Protein AF-F2NJN6-F1 (afdb_monomer_lite)

Radius of gyration: 18.57 Å; chains: 1; bounding box: 31×66×40 Å

Organism: Desulfobacca acetoxidans (strain ATCC 700848 / DSM 11109 / ASRB2) (NCBI:txid880072)

Secondary 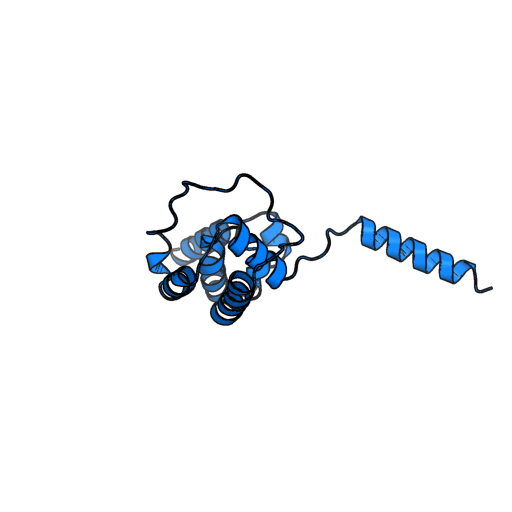structure (DSSP, 8-state):
--HHHHHHHHHHHHHHHHHSPPPPPHHHHHHHHHHHTT--THHHHHHT-GGGTTTS--STT---SPPPSS----HHHHHHHHHHHHHH--GGGGG--SHHHHHHHHHHHHH-S---TTHHHHS-HHHHHHHHHHTT--

Sequence (138 aa):
MTVGLLESIKSVRMQQKARSPLPRSVFAQVAAIVQQYDLDRDFIQQLKKPESLDVGLQPNATPSGRLSLFPLLTWKKYQLTQEIITHSGNPYLMYVRSPREIGLSRILYHLDASISAETFDRQTVTELVVARLSARKE

Foldseek 3Di:
DCPVVVVVVVVVVVVVVVPDDDQQDLLLLLLLQCVQVVDAPVLVVCLVPLVCLPPPPDVVCPPPDDRDSGRDDDPRSSVVSVSLCVSQPAPCSSLADHSNLSSLVSVLCVLPVPDDPVVSVPDHSVRSSVVSVVVVVD

pLDDT: mean 79.96, std 16.01, range [38.19, 95.69]

Structure (mmCIF, N/CA/C/O backbone):
data_AF-F2NJN6-F1
#
_entry.id   AF-F2NJN6-F1
#
loop_
_atom_site.group_PDB
_atom_site.id
_atom_site.type_symbol
_atom_site.label_atom_id
_atom_site.label_alt_id
_atom_site.label_comp_id
_atom_site.label_asym_id
_atom_site.label_entity_id
_atom_site.label_seq_id
_atom_site.pdbx_PDB_ins_code
_atom_site.Cartn_x
_atom_site.Cartn_y
_atom_site.Cartn_z
_atom_site.occupancy
_atom_site.B_iso_or_equiv
_atom_site.auth_seq_id
_atom_site.auth_comp_id
_atom_site.auth_asym_id
_atom_site.auth_atom_id
_atom_site.pdbx_PDB_model_num
ATOM 1 N N . MET A 1 1 ? 6.787 50.293 1.060 1.00 49.12 1 MET A N 1
ATOM 2 C CA . MET A 1 1 ? 6.746 49.425 -0.142 1.00 49.12 1 MET A CA 1
ATOM 3 C C . MET A 1 1 ? 6.605 47.934 0.226 1.00 49.12 1 MET A C 1
ATOM 5 O O . MET A 1 1 ? 7.301 47.098 -0.325 1.00 49.12 1 MET A O 1
ATOM 9 N N . THR A 1 2 ? 5.716 47.564 1.156 1.00 55.28 2 THR A N 1
ATOM 10 C CA . THR A 1 2 ? 5.623 46.186 1.706 1.00 55.28 2 THR A CA 1
ATOM 11 C C . THR A 1 2 ? 4.285 45.496 1.422 1.00 55.28 2 THR A C 1
ATOM 13 O O . THR A 1 2 ? 4.200 44.272 1.453 1.00 55.28 2 THR A O 1
ATOM 16 N N . VAL A 1 3 ? 3.249 46.268 1.081 1.00 57.59 3 VAL A N 1
ATOM 17 C CA . VAL A 1 3 ? 1.890 45.765 0.817 1.00 57.59 3 VAL A CA 1
ATOM 18 C C . VAL A 1 3 ? 1.828 44.961 -0.492 1.00 57.59 3 VAL A C 1
ATOM 20 O O . VAL A 1 3 ? 1.213 43.900 -0.531 1.00 57.59 3 VAL A O 1
ATOM 23 N N . GLY A 1 4 ? 2.554 45.393 -1.532 1.00 69.44 4 GLY A N 1
ATOM 24 C CA . GLY A 1 4 ? 2.575 44.714 -2.837 1.00 69.44 4 GLY A CA 1
ATOM 25 C C . GLY A 1 4 ? 3.271 43.347 -2.838 1.00 69.44 4 GLY A C 1
ATOM 26 O O . GLY A 1 4 ? 2.901 42.473 -3.616 1.00 69.44 4 GLY A O 1
ATOM 27 N N . LEU A 1 5 ? 4.235 43.127 -1.937 1.00 72.19 5 LEU A N 1
ATOM 28 C CA . LEU A 1 5 ? 4.933 41.842 -1.806 1.00 72.19 5 LEU A CA 1
ATOM 29 C C . LEU A 1 5 ? 4.065 40.792 -1.092 1.00 72.19 5 LEU A C 1
ATOM 31 O O . LEU A 1 5 ? 4.095 39.612 -1.423 1.00 72.19 5 LEU A O 1
ATOM 35 N N . LEU A 1 6 ? 3.256 41.215 -0.120 1.00 75.19 6 LEU A N 1
ATOM 36 C CA . LEU A 1 6 ? 2.328 40.321 0.578 1.00 75.19 6 LEU A CA 1
ATOM 37 C C . LEU A 1 6 ? 1.171 39.876 -0.328 1.00 75.19 6 LEU A C 1
ATOM 39 O O . LEU A 1 6 ? 0.781 38.708 -0.293 1.00 75.19 6 LEU A O 1
ATOM 43 N N . GLU A 1 7 ? 0.653 40.782 -1.156 1.00 78.19 7 GLU A N 1
ATOM 44 C CA . GLU A 1 7 ? -0.366 40.500 -2.178 1.00 78.19 7 GLU A CA 1
ATOM 45 C C . GLU A 1 7 ? 0.140 39.509 -3.243 1.00 78.19 7 GLU A C 1
ATOM 47 O O . GLU A 1 7 ? -0.547 38.539 -3.586 1.00 78.19 7 GLU A O 1
ATOM 52 N N . SER A 1 8 ? 1.380 39.678 -3.716 1.00 72.50 8 SER A N 1
ATOM 53 C CA . SER A 1 8 ? 1.973 38.769 -4.705 1.00 72.50 8 SER A CA 1
ATOM 54 C C . SER A 1 8 ? 2.239 37.372 -4.132 1.00 72.50 8 SER A C 1
ATOM 56 O O . SER A 1 8 ? 1.938 36.368 -4.774 1.00 72.50 8 SER A O 1
ATOM 58 N N . ILE A 1 9 ? 2.691 37.266 -2.877 1.00 74.19 9 ILE A N 1
ATOM 59 C CA . ILE A 1 9 ? 2.870 35.966 -2.208 1.00 74.19 9 ILE A CA 1
ATOM 60 C C . ILE A 1 9 ? 1.523 35.248 -2.011 1.00 74.19 9 ILE A C 1
ATOM 62 O O . ILE A 1 9 ? 1.434 34.031 -2.199 1.00 74.19 9 ILE A O 1
ATOM 66 N N . LYS A 1 10 ? 0.459 35.972 -1.639 1.00 75.31 10 LYS A N 1
ATOM 67 C CA . LYS A 1 10 ? -0.882 35.389 -1.453 1.00 75.31 10 LYS A CA 1
ATOM 68 C C . LYS A 1 10 ? -1.476 34.874 -2.764 1.00 75.31 10 LYS A C 1
ATOM 70 O O . LYS A 1 10 ? -2.003 33.762 -2.785 1.00 75.31 10 LYS A O 1
ATOM 75 N N . SER A 1 11 ? -1.359 35.643 -3.844 1.00 74.81 11 SER A N 1
ATOM 76 C CA . SER A 1 11 ? -1.881 35.262 -5.162 1.00 74.81 11 SER A CA 1
ATOM 77 C C . SER A 1 11 ? -1.144 34.055 -5.752 1.00 74.81 11 SER A C 1
ATOM 79 O O . SER A 1 11 ? -1.797 33.129 -6.233 1.00 74.81 11 SER A O 1
ATOM 81 N N . VAL A 1 12 ? 0.184 33.978 -5.602 1.00 72.88 12 VAL A N 1
ATOM 82 C CA . VAL A 1 12 ? 0.976 32.793 -5.988 1.00 72.88 12 VAL A CA 1
ATOM 83 C C . VAL A 1 12 ? 0.542 31.550 -5.204 1.00 72.88 12 VAL A C 1
ATOM 85 O O . VAL A 1 12 ? 0.318 30.493 -5.793 1.00 72.88 12 VAL A O 1
ATOM 88 N N . ARG A 1 13 ? 0.343 31.667 -3.883 1.00 65.19 13 ARG A N 1
ATOM 89 C CA . ARG A 1 13 ? -0.133 30.549 -3.046 1.00 65.19 13 ARG A CA 1
ATOM 90 C C . ARG A 1 13 ? -1.546 30.099 -3.416 1.00 65.19 13 ARG A C 1
ATOM 92 O O . ARG A 1 13 ? -1.810 28.900 -3.435 1.00 65.19 13 ARG A O 1
ATOM 99 N N . MET A 1 14 ? -2.448 31.031 -3.728 1.00 67.31 14 MET A N 1
ATOM 100 C CA . MET A 1 14 ? -3.795 30.708 -4.212 1.00 67.31 14 MET A CA 1
ATOM 101 C C . MET A 1 14 ? -3.760 29.988 -5.564 1.00 67.31 14 MET A C 1
ATOM 103 O O . MET A 1 14 ? -4.442 28.979 -5.723 1.00 67.31 14 MET A O 1
ATOM 107 N N . GLN A 1 15 ? -2.933 30.446 -6.508 1.00 61.06 15 GLN A N 1
ATOM 108 C CA . GLN A 1 15 ? -2.789 29.806 -7.819 1.00 61.06 15 GLN A CA 1
ATOM 109 C C . GLN A 1 15 ? -2.167 28.407 -7.733 1.00 61.06 15 GLN A C 1
ATOM 111 O O . GLN A 1 15 ? -2.603 27.505 -8.444 1.00 61.06 15 GLN A O 1
ATOM 116 N N . GLN A 1 16 ? -1.195 28.195 -6.842 1.00 56.66 16 GLN A N 1
ATOM 117 C CA . GLN A 1 16 ? -0.615 26.870 -6.594 1.00 56.66 16 GLN A CA 1
ATOM 118 C C . GLN A 1 16 ? -1.622 25.921 -5.930 1.00 56.66 16 GLN A C 1
ATOM 120 O O . GLN A 1 16 ? -1.750 24.769 -6.337 1.00 56.66 16 GLN A O 1
ATOM 125 N N . LYS A 1 17 ? -2.403 26.412 -4.958 1.00 54.78 17 LYS A N 1
ATOM 126 C CA . LYS A 1 17 ? -3.441 25.627 -4.270 1.00 54.78 17 LYS A CA 1
ATOM 127 C C . LYS A 1 17 ? -4.626 25.275 -5.180 1.00 54.78 17 LYS A C 1
ATOM 129 O O . LYS A 1 17 ? -5.275 24.260 -4.959 1.00 54.78 17 LYS A O 1
ATOM 134 N N . ALA A 1 18 ? -4.897 26.091 -6.199 1.00 57.56 18 ALA A N 1
ATOM 135 C CA . ALA A 1 18 ? -5.954 25.851 -7.179 1.00 57.56 18 ALA A CA 1
ATOM 136 C C . ALA A 1 18 ? -5.586 24.802 -8.248 1.00 57.56 18 ALA A C 1
ATOM 138 O O . ALA A 1 18 ? -6.478 24.312 -8.935 1.00 57.56 18 ALA A O 1
ATOM 139 N N . ARG A 1 19 ? -4.296 24.469 -8.418 1.00 53.06 19 ARG A N 1
ATOM 140 C CA . ARG A 1 19 ? -3.810 23.660 -9.553 1.00 53.06 19 ARG A CA 1
ATOM 141 C C . ARG A 1 19 ? -3.428 22.223 -9.220 1.00 53.06 19 ARG A C 1
ATOM 143 O O . ARG A 1 19 ? -3.337 21.422 -10.143 1.00 53.06 19 ARG A O 1
ATOM 150 N N . SER A 1 20 ? -3.264 21.877 -7.948 1.00 45.41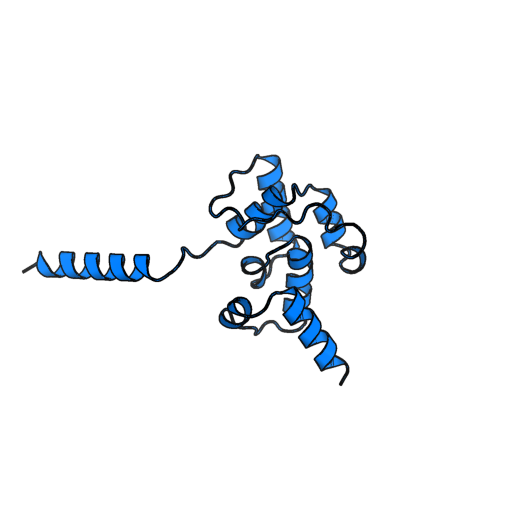 20 SER A N 1
ATOM 151 C CA . SER A 1 20 ? -2.898 20.516 -7.556 1.00 45.41 20 SER A CA 1
ATOM 152 C C . SER A 1 20 ? -3.938 19.951 -6.593 1.00 45.41 20 SER A C 1
ATOM 154 O O . SER A 1 20 ? -4.171 20.565 -5.546 1.00 45.41 20 SER A O 1
ATOM 156 N N . PRO A 1 21 ? -4.566 18.794 -6.889 1.00 57.50 21 PRO A N 1
ATOM 157 C CA . PRO A 1 21 ? -5.288 18.070 -5.854 1.00 57.50 21 PRO A CA 1
ATOM 158 C C . PRO A 1 21 ? -4.331 17.844 -4.680 1.00 57.50 21 PRO A C 1
ATOM 160 O O . PRO A 1 21 ? -3.149 17.561 -4.882 1.00 57.50 21 PRO A O 1
ATOM 163 N N . LEU A 1 22 ? -4.827 18.042 -3.457 1.00 57.00 22 LEU A N 1
ATOM 164 C CA . LEU A 1 22 ? -4.038 17.845 -2.243 1.00 57.00 22 LEU A CA 1
ATOM 165 C C . LEU A 1 22 ? -3.331 16.483 -2.328 1.00 57.00 22 LEU A C 1
ATOM 167 O O . LEU A 1 22 ? -4.022 15.476 -2.521 1.00 57.00 22 LEU A O 1
ATOM 171 N N . PRO A 1 23 ? -1.990 16.434 -2.219 1.00 61.16 23 PRO A N 1
ATOM 172 C CA . PRO A 1 23 ? -1.264 15.182 -2.323 1.00 61.16 23 PRO A CA 1
ATOM 173 C C . PRO A 1 23 ? -1.745 14.262 -1.209 1.00 61.16 23 PRO A C 1
ATOM 175 O O . PRO A 1 23 ? -1.692 14.596 -0.022 1.00 61.16 23 PRO A O 1
ATOM 178 N N . ARG A 1 24 ? -2.282 13.114 -1.604 1.00 73.88 24 ARG A N 1
ATOM 179 C CA . ARG A 1 24 ? -2.836 12.149 -0.668 1.00 73.88 24 ARG A CA 1
ATOM 180 C C . ARG A 1 24 ? -1.690 11.375 -0.040 1.00 73.88 24 ARG A C 1
ATOM 182 O O . ARG A 1 24 ? -0.859 10.808 -0.743 1.00 73.88 24 ARG A O 1
ATOM 189 N N . SER A 1 25 ? -1.621 11.371 1.286 1.00 88.81 25 SER A N 1
ATOM 190 C CA . SER A 1 25 ? -0.601 10.589 1.980 1.00 88.81 25 SER A CA 1
ATOM 191 C C . SER A 1 25 ? -0.852 9.093 1.781 1.00 88.81 25 SER A C 1
ATOM 193 O O . SER A 1 25 ? -1.999 8.665 1.629 1.00 88.81 25 SER A O 1
ATOM 195 N N . VAL A 1 26 ? 0.210 8.282 1.859 1.00 91.94 26 VAL A N 1
ATOM 196 C CA . VAL A 1 26 ? 0.100 6.810 1.885 1.00 91.94 26 VAL A CA 1
ATOM 197 C C . VAL A 1 26 ? -0.914 6.371 2.943 1.00 91.94 26 VAL A C 1
ATOM 199 O O . VAL A 1 26 ? -1.758 5.520 2.677 1.00 91.94 26 VAL A O 1
ATOM 202 N N . PHE A 1 27 ? -0.892 7.017 4.115 1.00 93.25 27 PHE A N 1
ATOM 203 C CA . PHE A 1 27 ? -1.866 6.762 5.168 1.00 93.25 27 PHE A CA 1
ATOM 204 C C . PHE A 1 27 ? -3.301 7.004 4.699 1.00 93.25 27 PHE A C 1
ATOM 206 O O . PHE A 1 27 ? -4.121 6.101 4.799 1.00 93.25 27 PHE A O 1
ATOM 213 N N . ALA A 1 28 ? -3.611 8.183 4.155 1.00 92.69 28 ALA A N 1
ATOM 214 C CA . ALA A 1 28 ? -4.962 8.516 3.705 1.00 92.69 28 ALA A CA 1
ATOM 215 C C . ALA A 1 28 ? -5.435 7.633 2.537 1.00 92.69 28 ALA A C 1
ATOM 217 O O . ALA A 1 28 ? -6.634 7.385 2.400 1.00 92.69 28 ALA A O 1
ATOM 218 N N . GLN A 1 29 ? -4.513 7.165 1.693 1.00 92.75 29 GLN A N 1
ATOM 219 C CA . GLN A 1 29 ? -4.822 6.241 0.607 1.00 92.75 29 GLN A CA 1
ATOM 220 C C . GLN A 1 29 ? -5.199 4.857 1.148 1.00 92.75 29 GLN A C 1
ATOM 222 O O . GLN A 1 29 ? -6.295 4.365 0.879 1.00 92.75 29 GLN A O 1
ATOM 227 N N . VAL A 1 30 ? -4.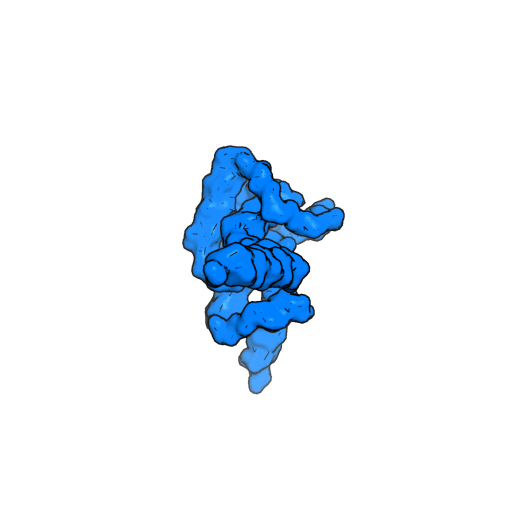330 4.259 1.967 1.00 93.81 30 VAL A N 1
ATOM 228 C CA . VAL A 1 30 ? -4.555 2.926 2.546 1.00 93.81 30 VAL A CA 1
ATOM 229 C C . VAL A 1 30 ? -5.754 2.937 3.494 1.00 93.81 30 VAL A C 1
ATOM 231 O O . VAL A 1 30 ? -6.596 2.050 3.413 1.00 93.81 30 VAL A O 1
ATOM 234 N N . ALA A 1 31 ? -5.891 3.971 4.327 1.00 94.62 31 ALA A N 1
ATOM 235 C CA . ALA A 1 31 ? -7.032 4.164 5.219 1.00 94.62 31 ALA A CA 1
ATOM 236 C C . ALA A 1 31 ? -8.364 4.152 4.463 1.00 94.62 31 ALA A C 1
ATOM 238 O O . ALA A 1 31 ? -9.323 3.513 4.893 1.00 94.62 31 ALA A O 1
ATOM 239 N N . ALA A 1 32 ? -8.425 4.833 3.317 1.00 92.94 32 ALA A N 1
ATOM 240 C CA . ALA A 1 32 ? -9.636 4.856 2.515 1.00 92.94 32 ALA A CA 1
ATOM 241 C C . ALA A 1 32 ? -9.958 3.486 1.921 1.00 92.94 32 ALA A C 1
ATOM 243 O O . ALA A 1 32 ? -11.126 3.124 1.887 1.00 92.94 32 ALA A O 1
ATOM 244 N N . ILE A 1 33 ? -8.956 2.699 1.520 1.00 92.88 33 ILE A N 1
ATOM 245 C CA . ILE A 1 33 ? -9.176 1.327 1.039 1.00 92.88 33 ILE A CA 1
ATOM 246 C C . ILE A 1 33 ? -9.657 0.434 2.186 1.00 92.88 33 IL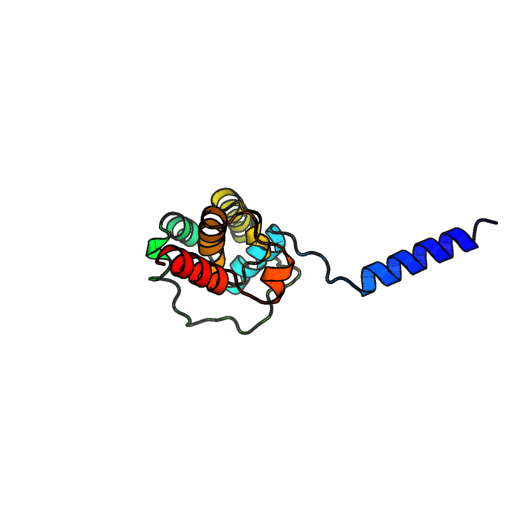E A C 1
ATOM 248 O O . ILE A 1 33 ? -10.654 -0.266 2.043 1.00 92.88 33 ILE A O 1
ATOM 252 N N . VAL A 1 34 ? -9.003 0.504 3.347 1.00 93.25 34 VAL A N 1
ATOM 253 C CA . VAL A 1 34 ? -9.385 -0.241 4.557 1.00 93.25 34 VAL A CA 1
ATOM 254 C C . VAL A 1 34 ? -10.830 0.044 4.964 1.00 93.25 34 VAL A C 1
ATOM 256 O O . VAL A 1 34 ? -11.558 -0.871 5.344 1.00 93.25 34 VAL A O 1
ATOM 259 N N . GLN A 1 35 ? -11.252 1.305 4.878 1.00 92.19 35 GLN A N 1
ATOM 260 C CA . GLN A 1 35 ? -12.621 1.704 5.178 1.00 92.19 35 GLN A CA 1
ATOM 261 C C . GLN A 1 35 ? -13.600 1.266 4.082 1.00 92.19 35 GLN A C 1
ATOM 263 O O . GLN A 1 35 ? -14.645 0.708 4.393 1.00 92.19 35 GLN A O 1
ATOM 268 N N . GLN A 1 36 ? -13.273 1.514 2.812 1.00 90.25 36 GLN A N 1
ATOM 269 C CA . GLN A 1 36 ? -14.184 1.300 1.686 1.00 90.25 36 GLN A CA 1
ATOM 270 C C . GLN A 1 36 ? -14.459 -0.188 1.424 1.00 90.25 36 GLN A C 1
ATOM 272 O O . GLN A 1 36 ? -15.568 -0.540 1.037 1.00 90.25 36 GLN A O 1
ATOM 277 N N . TYR A 1 37 ? -13.464 -1.046 1.646 1.00 89.19 37 TYR A N 1
ATOM 278 C CA . TYR A 1 37 ? -13.567 -2.498 1.466 1.00 89.19 37 TYR A CA 1
ATOM 279 C C . TYR A 1 37 ? -13.785 -3.244 2.788 1.00 89.19 37 TYR A C 1
ATOM 281 O O . TYR A 1 37 ? -13.657 -4.462 2.828 1.00 89.19 37 TYR A O 1
ATOM 289 N N . ASP A 1 38 ? -14.053 -2.510 3.871 1.00 89.75 38 ASP A N 1
ATOM 290 C CA . ASP A 1 38 ? -14.238 -3.041 5.221 1.00 89.75 3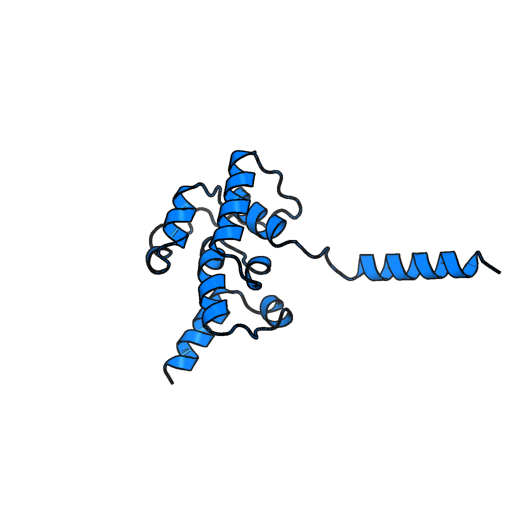8 ASP A CA 1
ATOM 291 C C . ASP A 1 38 ? -13.162 -4.059 5.660 1.00 89.75 38 ASP A C 1
ATOM 293 O O . ASP A 1 38 ? -13.431 -4.996 6.402 1.00 89.75 38 ASP A O 1
ATOM 297 N N . LEU A 1 39 ? -11.898 -3.827 5.289 1.00 91.69 39 LEU A N 1
ATOM 298 C CA . LEU A 1 39 ? -10.802 -4.762 5.568 1.00 91.69 39 LEU A CA 1
ATOM 299 C C . LEU A 1 39 ? -10.572 -4.969 7.068 1.00 91.69 39 LEU A C 1
ATOM 301 O O . LEU A 1 39 ? -10.606 -4.016 7.854 1.00 91.69 39 LEU A O 1
ATOM 305 N N . ASP A 1 40 ? -10.267 -6.194 7.465 1.00 91.62 40 ASP A N 1
ATOM 306 C CA . ASP A 1 40 ? -9.941 -6.568 8.838 1.00 91.62 40 ASP A CA 1
ATOM 307 C C . ASP A 1 40 ? -8.494 -7.081 8.960 1.00 91.62 40 ASP A C 1
ATOM 309 O O . ASP A 1 40 ? -7.673 -6.944 8.049 1.00 91.62 40 ASP A O 1
ATOM 313 N N . ARG A 1 41 ? -8.144 -7.625 10.131 1.00 89.94 41 ARG A N 1
ATOM 314 C CA . ARG A 1 41 ? -6.791 -8.134 10.391 1.00 89.94 41 ARG A CA 1
ATOM 315 C C . ARG A 1 41 ? -6.453 -9.392 9.590 1.00 89.94 41 ARG A C 1
ATOM 317 O O . ARG A 1 41 ? -5.263 -9.647 9.405 1.00 89.94 41 ARG A O 1
ATOM 324 N N . ASP A 1 42 ? -7.427 -10.135 9.070 1.00 89.19 42 ASP A N 1
ATOM 325 C CA . ASP A 1 42 ? -7.150 -11.339 8.279 1.00 89.19 42 ASP A CA 1
ATOM 326 C C . ASP A 1 42 ? -6.506 -10.974 6.940 1.00 89.19 42 ASP A C 1
ATOM 328 O O . ASP A 1 42 ? -5.664 -11.713 6.418 1.00 89.19 42 ASP A O 1
ATOM 332 N N . PHE A 1 43 ? -6.781 -9.764 6.444 1.00 89.56 43 PHE A N 1
ATOM 333 C CA . PHE A 1 43 ? -6.105 -9.202 5.280 1.00 89.56 43 PHE A CA 1
ATOM 334 C C . PHE A 1 43 ? -4.573 -9.151 5.436 1.00 89.56 43 PHE A C 1
ATOM 336 O O . PHE A 1 43 ? -3.847 -9.383 4.471 1.00 89.56 43 PHE A O 1
ATOM 343 N N . ILE A 1 44 ? -4.045 -8.937 6.649 1.00 88.94 44 ILE A N 1
ATOM 344 C CA . ILE A 1 44 ? -2.590 -8.971 6.891 1.00 88.94 44 ILE A CA 1
ATOM 345 C C . ILE A 1 44 ? -2.012 -10.357 6.591 1.00 88.94 44 ILE A C 1
ATOM 347 O O . ILE A 1 44 ? -0.906 -10.467 6.062 1.00 88.94 44 ILE A O 1
ATOM 351 N N . GLN A 1 45 ? -2.747 -11.428 6.900 1.00 87.12 45 GLN A N 1
ATOM 352 C CA . GLN A 1 45 ? -2.290 -12.786 6.603 1.00 87.12 45 GLN A CA 1
ATOM 353 C C . GLN A 1 45 ? -2.313 -13.066 5.098 1.00 87.12 45 GLN A C 1
ATOM 355 O O . GLN A 1 45 ? -1.412 -13.735 4.594 1.00 87.12 45 GLN A O 1
ATOM 360 N N . GLN A 1 46 ? -3.281 -12.500 4.373 1.00 85.44 46 GLN A N 1
ATOM 361 C CA . GLN A 1 46 ? -3.335 -12.577 2.909 1.00 85.44 46 GLN A CA 1
ATOM 362 C C . GLN A 1 46 ? -2.151 -11.838 2.267 1.00 85.44 46 GLN A C 1
ATOM 364 O O . GLN A 1 46 ? -1.518 -12.362 1.355 1.00 85.44 46 GLN A O 1
ATOM 369 N N . LEU A 1 47 ? -1.763 -10.671 2.797 1.00 85.12 47 LEU A N 1
ATOM 370 C CA . LEU A 1 47 ? -0.598 -9.920 2.308 1.00 85.12 47 LEU A CA 1
ATOM 371 C C . LEU A 1 47 ? 0.734 -10.674 2.454 1.00 85.12 47 LEU A C 1
ATOM 373 O O . LEU A 1 47 ? 1.672 -10.394 1.708 1.00 85.12 47 LEU A O 1
ATOM 377 N N . LYS A 1 48 ? 0.841 -11.621 3.393 1.00 80.94 48 LYS A N 1
ATOM 378 C CA . LYS A 1 48 ? 2.037 -12.470 3.552 1.00 80.94 48 LYS A CA 1
ATOM 379 C C . LYS A 1 48 ? 2.145 -13.560 2.487 1.00 80.94 48 LYS A C 1
ATOM 381 O O . LYS A 1 48 ? 3.232 -14.090 2.281 1.00 80.94 48 LYS A O 1
ATOM 386 N N . LYS A 1 49 ? 1.034 -13.906 1.836 1.00 77.44 49 LYS A N 1
ATOM 387 C CA . LYS A 1 49 ? 0.944 -14.962 0.825 1.00 77.44 49 LYS A CA 1
ATOM 388 C C . LYS A 1 49 ? 0.468 -14.342 -0.490 1.00 77.44 49 LYS A C 1
ATOM 390 O O . LYS A 1 49 ? -0.726 -14.396 -0.780 1.00 77.44 49 LYS A O 1
ATOM 395 N N . PRO A 1 50 ? 1.359 -13.735 -1.291 1.00 61.91 50 PRO A N 1
ATOM 396 C CA . PRO A 1 50 ? 0.960 -13.011 -2.498 1.00 61.91 50 PRO A CA 1
ATOM 397 C C . PRO A 1 50 ? 0.200 -13.890 -3.505 1.00 61.91 50 PRO A C 1
ATOM 399 O O . PRO A 1 50 ? -0.713 -13.404 -4.160 1.00 61.91 50 PRO A O 1
ATOM 402 N N . GLU A 1 51 ? 0.497 -15.191 -3.558 1.00 59.69 51 GLU A N 1
ATOM 403 C CA . GLU A 1 51 ? -0.237 -16.191 -4.353 1.00 59.69 51 GLU A CA 1
ATOM 404 C C . GLU A 1 51 ? -1.692 -16.424 -3.906 1.00 59.69 51 GLU A C 1
ATOM 406 O O . GLU A 1 51 ? -2.511 -16.908 -4.681 1.00 59.69 51 GLU A O 1
ATOM 411 N N . SER A 1 52 ? -2.043 -16.054 -2.671 1.00 56.19 52 SER A N 1
ATOM 412 C CA . SER A 1 52 ? -3.401 -16.190 -2.126 1.00 56.19 52 SER A CA 1
ATOM 413 C C . SER A 1 52 ? -4.298 -14.979 -2.395 1.00 56.19 52 SER A C 1
ATOM 415 O O . SER A 1 52 ? -5.511 -15.063 -2.193 1.00 56.19 52 SER A O 1
ATOM 417 N N . LEU A 1 53 ? -3.730 -13.867 -2.884 1.00 59.75 53 LEU A N 1
ATOM 418 C CA . LEU A 1 53 ? -4.476 -12.640 -3.190 1.00 59.75 53 LEU A CA 1
ATOM 419 C C . LEU A 1 53 ? -5.516 -12.835 -4.309 1.00 59.75 53 LEU A C 1
ATOM 421 O O . LEU A 1 53 ? -6.403 -11.995 -4.452 1.00 59.75 53 LEU A O 1
ATOM 425 N N . ASP A 1 54 ? -5.443 -13.943 -5.056 1.00 53.16 54 ASP A N 1
ATOM 426 C CA . ASP A 1 54 ? -6.410 -14.319 -6.095 1.00 53.16 54 ASP A CA 1
ATOM 427 C C . ASP A 1 54 ? -7.627 -15.120 -5.582 1.00 53.16 54 ASP A C 1
ATOM 429 O O . ASP A 1 54 ? -8.573 -15.310 -6.341 1.00 53.16 54 ASP A O 1
ATOM 433 N N . VAL A 1 55 ? -7.669 -15.573 -4.317 1.00 41.16 55 VAL A N 1
ATOM 434 C CA . VAL A 1 55 ? -8.665 -16.592 -3.894 1.00 41.16 55 VAL A CA 1
ATOM 435 C C . VAL A 1 55 ? -9.789 -16.054 -2.988 1.00 41.16 55 VAL A C 1
ATOM 437 O O . VAL A 1 55 ? -10.840 -16.680 -2.881 1.00 41.16 55 VAL A O 1
ATOM 440 N N . GLY A 1 56 ? -9.629 -14.887 -2.355 1.00 39.19 56 GLY A N 1
ATOM 441 C CA . GLY A 1 56 ? -10.587 -14.399 -1.341 1.00 39.19 56 GLY A CA 1
ATOM 442 C C . GLY A 1 56 ? -11.321 -13.095 -1.657 1.00 39.19 56 GLY A C 1
ATOM 443 O O . GLY A 1 56 ? -12.387 -12.841 -1.100 1.00 39.19 56 GLY A O 1
ATOM 444 N N . LEU A 1 57 ? -10.784 -12.258 -2.546 1.00 47.44 57 LEU A N 1
ATOM 445 C CA . LEU A 1 57 ? -11.370 -10.957 -2.875 1.00 47.44 57 LEU A CA 1
ATOM 446 C C . LEU A 1 57 ? -12.352 -11.122 -4.035 1.00 47.44 57 LEU A C 1
ATOM 448 O O . LEU A 1 57 ? -12.081 -10.707 -5.160 1.00 47.44 57 LEU A O 1
ATOM 452 N N . GLN A 1 58 ? -13.488 -11.773 -3.777 1.00 39.00 58 GLN A N 1
ATOM 453 C CA . GLN A 1 58 ? -14.570 -11.769 -4.755 1.00 39.00 58 GLN A CA 1
ATOM 454 C C . GLN A 1 58 ? -14.961 -10.315 -5.095 1.00 39.00 58 GLN A C 1
ATOM 456 O O . GLN A 1 58 ? -15.077 -9.487 -4.190 1.00 39.00 58 GLN A O 1
ATOM 461 N N . PRO A 1 59 ? -15.230 -9.995 -6.373 1.00 43.47 59 PRO A N 1
ATOM 462 C CA . PRO A 1 59 ? -15.599 -8.652 -6.842 1.00 43.47 59 PRO A CA 1
ATOM 463 C C . PRO A 1 59 ? -16.971 -8.151 -6.337 1.00 43.47 59 PRO A C 1
ATOM 465 O O . PRO A 1 59 ? -17.440 -7.095 -6.767 1.00 43.47 59 PRO A O 1
ATOM 468 N N . ASN A 1 60 ? -17.615 -8.870 -5.411 1.00 38.19 60 ASN A N 1
ATOM 469 C CA . ASN A 1 60 ? -19.025 -8.706 -5.036 1.00 38.19 60 ASN A CA 1
ATOM 470 C C . ASN A 1 60 ? -19.340 -7.465 -4.193 1.00 38.19 60 ASN A C 1
ATOM 472 O O . ASN A 1 60 ? -20.491 -7.232 -3.841 1.00 38.19 60 ASN A O 1
ATOM 476 N N . ALA A 1 61 ? -18.351 -6.627 -3.926 1.00 45.47 61 ALA A N 1
ATOM 477 C CA . ALA A 1 61 ? -18.581 -5.256 -3.515 1.00 45.47 61 ALA A CA 1
ATOM 478 C C . ALA A 1 61 ? -17.422 -4.424 -4.044 1.00 45.47 61 ALA A C 1
ATOM 480 O O . ALA A 1 61 ? -16.571 -3.992 -3.279 1.00 45.47 61 ALA A O 1
ATOM 481 N N . THR A 1 62 ? -17.342 -4.236 -5.364 1.00 49.38 62 THR A N 1
ATOM 482 C CA . THR A 1 62 ? -16.549 -3.120 -5.887 1.00 49.38 62 THR A CA 1
ATOM 483 C C . THR A 1 62 ? -17.300 -1.869 -5.445 1.00 49.38 62 THR A C 1
ATOM 485 O O . THR A 1 62 ? -18.378 -1.602 -5.981 1.00 49.38 62 THR A O 1
ATOM 488 N N . PRO A 1 63 ? -16.841 -1.135 -4.423 1.00 53.50 63 PRO A N 1
ATOM 489 C CA . PRO A 1 63 ? -17.609 -0.020 -3.913 1.00 53.50 63 PRO A CA 1
ATOM 490 C C . PRO A 1 63 ? -17.496 1.045 -5.001 1.00 53.50 63 PRO A C 1
ATOM 492 O O . PRO A 1 63 ? -16.407 1.552 -5.273 1.00 53.50 63 PRO A O 1
ATOM 495 N N . SER A 1 64 ? -18.599 1.278 -5.711 1.00 49.50 64 SER A N 1
ATOM 496 C CA . SER A 1 64 ? -18.647 2.163 -6.871 1.00 49.50 64 SER A CA 1
ATOM 497 C C . SER A 1 64 ? -18.550 3.601 -6.369 1.00 49.50 64 SER A C 1
ATOM 499 O O . SER A 1 64 ? -19.542 4.240 -6.030 1.00 49.50 64 SER A O 1
ATOM 501 N N . GLY A 1 65 ? -17.323 4.076 -6.182 1.00 61.53 65 GLY A N 1
ATOM 502 C CA . GLY A 1 65 ? -17.062 5.362 -5.557 1.00 61.53 65 GLY A CA 1
ATOM 503 C C . GLY A 1 65 ? -15.579 5.695 -5.531 1.00 61.53 65 GLY A C 1
ATOM 504 O O . GLY A 1 65 ? -14.717 4.825 -5.409 1.00 61.53 65 GLY A O 1
ATOM 505 N N . ARG A 1 66 ? -15.272 6.989 -5.656 1.00 71.38 66 ARG A N 1
ATOM 506 C CA . ARG A 1 66 ? -13.918 7.494 -5.418 1.00 71.38 66 ARG A CA 1
ATOM 507 C C . ARG A 1 66 ? -13.569 7.280 -3.943 1.00 71.38 66 ARG A C 1
ATOM 509 O O . ARG A 1 66 ? -14.359 7.639 -3.074 1.00 71.38 66 ARG A O 1
ATOM 516 N N . LEU A 1 67 ? -12.369 6.768 -3.672 1.00 80.56 67 LEU A N 1
ATOM 517 C CA . LEU A 1 67 ? -11.843 6.606 -2.314 1.00 80.56 67 LEU A CA 1
ATOM 518 C C . LEU A 1 67 ? -11.948 7.915 -1.521 1.00 80.56 67 LEU A C 1
ATOM 520 O O . LEU A 1 67 ? -11.411 8.934 -1.961 1.00 80.56 67 LEU A O 1
ATOM 524 N N . SER A 1 68 ? -12.540 7.865 -0.324 1.00 82.38 68 SER A N 1
ATOM 525 C CA . SER A 1 68 ? -12.779 9.039 0.535 1.00 82.38 68 SER A CA 1
ATOM 526 C C . SER A 1 68 ? -11.506 9.836 0.819 1.00 82.38 68 SER A C 1
ATOM 528 O O . SER A 1 68 ? -10.586 9.309 1.436 1.00 82.38 68 SER A O 1
ATOM 530 N N . LEU A 1 69 ? -11.455 11.110 0.415 1.00 79.25 69 LEU A N 1
ATOM 531 C CA . LEU A 1 69 ? -10.275 11.976 0.581 1.00 79.25 69 LEU A CA 1
ATOM 532 C C . LEU A 1 69 ? -9.821 12.112 2.044 1.00 79.25 69 LEU A C 1
ATOM 534 O O . LEU A 1 69 ? -8.628 12.258 2.300 1.00 79.25 69 LEU A O 1
ATOM 538 N N . PHE A 1 70 ? -10.765 12.028 2.982 1.00 83.88 70 PHE A N 1
ATOM 539 C CA . PHE A 1 70 ? -10.532 12.149 4.419 1.00 83.88 70 PHE A CA 1
ATOM 540 C C . PHE A 1 70 ? -11.209 10.975 5.142 1.00 83.88 70 PHE A C 1
ATOM 542 O O . PHE A 1 70 ? -12.336 11.113 5.622 1.00 83.88 70 PHE A O 1
ATOM 549 N N . PRO A 1 71 ? -10.573 9.791 5.171 1.00 85.94 71 PRO A N 1
ATOM 550 C CA . PRO A 1 71 ? -11.151 8.622 5.819 1.00 85.94 71 PRO A CA 1
ATOM 551 C C . PRO A 1 71 ? -11.207 8.828 7.337 1.00 85.94 71 PRO A C 1
ATOM 553 O O . PRO A 1 71 ? -10.200 9.136 7.976 1.00 85.94 71 PRO A O 1
ATOM 556 N N . LEU A 1 72 ? -12.396 8.649 7.912 1.00 91.75 72 LEU A N 1
ATOM 557 C CA . LEU A 1 72 ? -12.630 8.708 9.354 1.00 91.75 72 LEU A CA 1
ATOM 558 C C . LEU A 1 72 ? -12.623 7.282 9.898 1.00 91.75 72 LEU A C 1
ATOM 560 O O . LEU A 1 72 ? -13.581 6.531 9.720 1.00 91.75 72 LEU A O 1
ATOM 564 N N . LEU A 1 73 ? -11.512 6.901 10.525 1.00 90.25 73 LEU A N 1
ATOM 565 C CA . LEU A 1 73 ? -11.286 5.533 10.975 1.00 90.25 73 LEU A CA 1
ATOM 566 C C . LEU A 1 73 ? -11.672 5.336 12.441 1.00 90.25 73 LEU A C 1
ATOM 568 O O . LEU A 1 73 ? -11.390 6.171 13.298 1.00 90.25 73 LEU A O 1
ATOM 572 N N . THR A 1 74 ? -12.218 4.160 12.746 1.00 94.62 74 THR A N 1
ATOM 573 C CA . THR A 1 74 ? -12.226 3.647 14.121 1.00 94.62 74 THR A CA 1
ATOM 574 C C . THR A 1 74 ? -10.801 3.297 14.555 1.00 94.62 74 THR A C 1
ATOM 576 O O . THR A 1 74 ? -9.935 3.033 13.718 1.00 94.62 74 THR A O 1
ATOM 579 N N . TRP A 1 75 ? -10.557 3.202 15.866 1.00 94.75 75 TRP A N 1
ATOM 580 C CA . TRP A 1 75 ? -9.246 2.801 16.397 1.00 94.75 75 TRP A CA 1
ATOM 581 C C . TRP A 1 75 ? -8.739 1.474 15.804 1.00 94.75 75 TRP A C 1
ATOM 583 O O . TRP A 1 75 ? -7.577 1.366 15.420 1.00 94.75 75 TRP A O 1
ATOM 593 N N . LYS A 1 76 ? -9.628 0.484 15.636 1.00 94.38 76 LYS A N 1
ATOM 594 C CA . LYS A 1 76 ? -9.284 -0.811 15.023 1.00 94.38 76 LYS A CA 1
ATOM 595 C C . LYS A 1 76 ? -8.793 -0.653 13.577 1.00 94.38 76 LYS A C 1
ATOM 597 O O . LYS A 1 76 ? -7.776 -1.233 13.210 1.00 94.38 76 LYS A O 1
ATOM 602 N N . LYS A 1 77 ? -9.493 0.149 12.766 1.00 94.81 77 LYS A N 1
ATOM 603 C CA . LYS A 1 77 ? -9.139 0.393 11.355 1.00 94.81 77 LYS A CA 1
ATOM 604 C C . LYS A 1 77 ? -7.884 1.262 11.226 1.00 94.81 77 LYS A C 1
ATOM 606 O O . LYS A 1 77 ? -7.089 1.051 10.313 1.00 94.81 77 LYS A O 1
ATOM 611 N N . TYR A 1 78 ? -7.670 2.193 12.157 1.00 95.69 78 TYR A N 1
ATOM 612 C CA . TYR A 1 78 ? -6.434 2.971 12.265 1.00 95.69 78 TYR A CA 1
ATOM 613 C C . TYR A 1 78 ? -5.222 2.060 12.499 1.00 95.69 78 TYR A C 1
ATOM 615 O O . TYR A 1 78 ? -4.265 2.108 11.727 1.00 95.69 78 TYR A O 1
ATOM 623 N N . GLN A 1 79 ? -5.294 1.175 13.501 1.00 95.69 79 GLN A N 1
ATOM 624 C CA . GLN A 1 79 ? -4.226 0.213 13.791 1.00 95.69 79 GLN A CA 1
ATOM 625 C C . GLN A 1 79 ? -3.939 -0.695 12.591 1.00 95.69 79 GLN A C 1
ATOM 627 O O . GLN A 1 79 ? -2.783 -0.859 12.210 1.00 95.69 79 GLN A O 1
ATOM 632 N N . LEU A 1 80 ? -4.989 -1.223 11.954 1.00 94.94 80 LEU A N 1
ATOM 633 C CA . LEU A 1 80 ? -4.849 -2.040 10.751 1.00 94.94 80 LEU A CA 1
ATOM 634 C C . LEU A 1 80 ? -4.156 -1.278 9.614 1.00 94.94 80 LEU A C 1
ATOM 636 O O . LEU A 1 80 ? -3.273 -1.817 8.958 1.00 94.94 80 LEU A O 1
ATOM 640 N N . THR A 1 81 ? -4.519 -0.012 9.398 1.00 95.56 81 THR A N 1
ATOM 641 C CA . THR A 1 81 ? -3.890 0.837 8.374 1.00 95.56 81 THR A CA 1
ATOM 642 C C . THR A 1 81 ? -2.390 0.978 8.624 1.00 95.56 81 THR A C 1
ATOM 644 O O . THR A 1 81 ? -1.595 0.812 7.699 1.00 95.56 81 THR A O 1
ATOM 647 N N . GLN A 1 82 ? -1.983 1.243 9.869 1.00 94.88 82 GLN A N 1
ATOM 648 C CA . GLN A 1 82 ? -0.563 1.315 10.222 1.00 94.88 82 GLN A CA 1
ATOM 649 C C . GLN A 1 82 ? 0.152 -0.023 9.999 1.00 94.88 82 GLN A C 1
ATOM 651 O O . GLN A 1 82 ? 1.270 -0.040 9.482 1.00 94.88 82 GLN A O 1
ATOM 656 N N . GLU A 1 83 ? -0.492 -1.137 10.346 1.00 94.38 83 GLU A N 1
ATOM 657 C CA . GLU A 1 83 ? 0.057 -2.484 10.169 1.00 94.38 83 GLU A CA 1
ATOM 658 C C . GLU A 1 83 ? 0.260 -2.821 8.682 1.00 94.38 83 GLU A C 1
ATOM 660 O O . GLU A 1 83 ? 1.342 -3.266 8.300 1.00 94.38 83 GLU A O 1
ATOM 665 N N . ILE A 1 84 ? -0.714 -2.503 7.819 1.00 93.38 84 ILE A N 1
ATOM 666 C CA . ILE A 1 84 ? -0.605 -2.665 6.359 1.00 93.38 84 ILE A CA 1
ATOM 667 C C . ILE A 1 84 ? 0.573 -1.860 5.802 1.00 93.38 84 ILE A C 1
ATOM 669 O O . ILE A 1 84 ? 1.354 -2.393 5.011 1.00 93.38 84 ILE A O 1
ATOM 673 N N . ILE A 1 85 ? 0.703 -0.591 6.204 1.00 93.62 85 ILE A N 1
ATOM 674 C CA . ILE A 1 85 ? 1.775 0.301 5.732 1.00 93.62 85 ILE A CA 1
ATOM 675 C C . ILE A 1 85 ? 3.137 -0.206 6.195 1.00 93.62 85 ILE A C 1
ATOM 677 O O . ILE A 1 85 ? 4.079 -0.219 5.411 1.00 93.62 85 ILE A O 1
ATOM 681 N N . THR A 1 86 ? 3.234 -0.660 7.444 1.00 91.25 86 THR A N 1
ATOM 682 C CA . THR A 1 86 ? 4.474 -1.211 8.007 1.00 91.25 86 THR A CA 1
ATOM 683 C C . THR A 1 86 ? 4.875 -2.495 7.284 1.00 91.25 86 THR A C 1
ATOM 685 O O . THR A 1 86 ? 6.032 -2.667 6.918 1.00 91.25 86 THR A O 1
ATOM 688 N N . HIS A 1 87 ? 3.914 -3.383 7.021 1.00 89.19 87 HIS A N 1
ATOM 689 C CA . HIS A 1 87 ? 4.159 -4.658 6.351 1.00 89.19 87 HIS A CA 1
ATOM 690 C C . HIS A 1 87 ? 4.499 -4.504 4.860 1.00 89.19 87 HIS A C 1
ATOM 692 O O . HIS A 1 87 ? 5.335 -5.230 4.318 1.00 89.19 87 HIS A O 1
ATOM 698 N N . SER A 1 88 ? 3.819 -3.583 4.179 1.00 85.19 88 SER A N 1
ATOM 699 C CA . SER A 1 88 ? 3.879 -3.443 2.720 1.00 85.19 88 SER A CA 1
ATOM 700 C C . SER A 1 88 ? 4.754 -2.280 2.270 1.00 85.19 88 SER A C 1
ATOM 702 O O . SER A 1 88 ? 4.804 -2.026 1.073 1.00 85.19 88 SER A O 1
ATOM 704 N N . GLY A 1 89 ? 5.401 -1.570 3.200 1.00 86.12 89 GLY A N 1
ATOM 705 C CA . GLY A 1 89 ? 6.058 -0.280 2.994 1.00 86.12 89 GLY A CA 1
ATOM 706 C C . GLY A 1 89 ? 6.844 -0.188 1.691 1.00 86.12 89 GLY A C 1
ATOM 707 O O . GLY A 1 89 ? 7.933 -0.739 1.569 1.00 86.12 89 GLY A O 1
ATOM 708 N N . ASN A 1 90 ? 6.276 0.517 0.713 1.00 89.69 90 ASN A N 1
ATOM 709 C CA . ASN A 1 90 ? 6.913 0.823 -0.560 1.00 89.69 90 ASN A CA 1
ATOM 710 C C . ASN A 1 90 ? 6.353 2.144 -1.125 1.00 89.69 90 ASN A C 1
ATOM 712 O O . ASN A 1 90 ? 5.227 2.524 -0.775 1.00 89.69 90 ASN A O 1
ATOM 716 N N . PRO A 1 91 ? 7.098 2.846 -2.000 1.00 90.88 91 PRO A N 1
ATOM 717 C CA . PRO A 1 91 ? 6.664 4.126 -2.560 1.00 90.88 91 PRO A CA 1
ATOM 718 C C . PRO A 1 91 ? 5.366 4.049 -3.375 1.00 90.88 91 PRO A C 1
ATOM 720 O O . PRO A 1 91 ? 4.670 5.052 -3.503 1.00 90.88 91 PRO A O 1
ATOM 723 N N . TYR A 1 92 ? 5.003 2.879 -3.906 1.00 93.00 92 TYR A N 1
ATOM 724 C CA . TYR A 1 92 ? 3.839 2.726 -4.779 1.00 93.00 92 TYR A CA 1
ATOM 725 C C . TYR A 1 92 ? 2.513 2.571 -4.035 1.00 93.00 92 TYR A C 1
ATOM 727 O O . TYR A 1 92 ? 1.454 2.677 -4.652 1.00 93.00 92 TYR A O 1
ATOM 735 N N . LEU A 1 93 ? 2.536 2.421 -2.704 1.00 92.88 93 LEU A N 1
ATOM 736 C CA . LEU A 1 93 ? 1.320 2.364 -1.884 1.00 92.88 93 LEU A CA 1
ATOM 737 C C . LEU A 1 93 ? 0.429 3.605 -2.021 1.00 92.88 93 LEU A C 1
ATOM 739 O O . LEU A 1 93 ? -0.775 3.512 -1.810 1.00 92.88 93 LEU A O 1
ATOM 743 N N . MET A 1 94 ? 0.984 4.764 -2.380 1.00 91.81 94 MET A N 1
ATOM 744 C CA . MET A 1 94 ? 0.175 5.969 -2.593 1.00 91.81 94 MET A CA 1
ATOM 745 C C . MET A 1 94 ? -0.697 5.907 -3.858 1.00 91.81 94 MET A C 1
ATOM 747 O O . MET A 1 94 ? -1.637 6.689 -3.976 1.00 91.81 94 MET A O 1
ATOM 751 N N . TYR A 1 95 ? -0.424 4.971 -4.773 1.00 91.38 95 TYR A N 1
ATOM 752 C CA . TYR A 1 95 ? -1.121 4.843 -6.058 1.00 91.38 95 TYR A CA 1
ATOM 753 C C . TYR A 1 95 ? -2.120 3.680 -6.108 1.00 91.38 95 TYR A C 1
ATOM 755 O O . TYR A 1 95 ? -2.840 3.535 -7.095 1.00 91.38 95 TYR A O 1
ATOM 763 N N . VAL A 1 96 ? -2.186 2.856 -5.058 1.00 91.75 96 VAL A N 1
ATOM 764 C CA . VAL A 1 96 ? -3.063 1.676 -5.005 1.00 91.75 96 VAL A CA 1
ATOM 765 C C . VAL A 1 96 ? -4.531 2.081 -4.913 1.00 91.75 96 VAL A C 1
ATOM 767 O O . VAL A 1 96 ? -4.876 3.016 -4.199 1.00 91.75 96 VAL A O 1
ATOM 770 N N . ARG A 1 97 ? -5.419 1.381 -5.616 1.00 89.19 97 ARG A N 1
ATOM 771 C CA . ARG A 1 97 ? -6.858 1.700 -5.708 1.00 89.19 97 ARG A CA 1
ATOM 772 C C . ARG A 1 97 ? -7.757 0.609 -5.127 1.00 89.19 97 ARG A C 1
ATOM 774 O O . ARG A 1 97 ? -8.958 0.820 -4.966 1.00 89.19 97 ARG A O 1
ATOM 781 N N . SER A 1 98 ? -7.190 -0.547 -4.801 1.00 88.75 98 SER A N 1
ATOM 782 C CA . SER A 1 98 ? -7.913 -1.705 -4.276 1.00 88.75 98 SER A CA 1
ATOM 783 C C . SER A 1 98 ? -7.058 -2.497 -3.279 1.00 88.75 98 SER A C 1
ATOM 785 O O . SER A 1 98 ? -5.833 -2.334 -3.260 1.00 88.75 98 SER A O 1
ATOM 787 N N . PRO A 1 99 ? -7.662 -3.389 -2.470 1.00 90.81 99 PRO A N 1
ATOM 788 C CA . PRO A 1 99 ? -6.913 -4.269 -1.573 1.00 90.81 99 PRO A CA 1
ATOM 789 C C . PRO A 1 99 ? -5.914 -5.152 -2.331 1.00 90.81 99 PRO A C 1
ATOM 791 O O . PRO A 1 99 ? -4.780 -5.324 -1.891 1.00 90.81 99 PRO A O 1
ATOM 794 N N . ARG A 1 100 ? -6.289 -5.636 -3.524 1.00 87.81 100 ARG A N 1
ATOM 795 C CA . ARG A 1 100 ? -5.391 -6.408 -4.396 1.00 87.81 100 ARG A CA 1
ATOM 796 C C . ARG A 1 100 ? -4.147 -5.602 -4.765 1.00 87.81 100 ARG A C 1
ATOM 798 O O . ARG A 1 100 ? -3.031 -6.110 -4.697 1.00 87.81 100 ARG A O 1
ATOM 805 N N . GLU A 1 101 ? -4.324 -4.323 -5.090 1.00 91.06 101 GLU A N 1
ATOM 806 C CA . GLU A 1 101 ? -3.211 -3.447 -5.454 1.00 91.06 101 GLU A CA 1
ATOM 807 C C . GLU A 1 101 ? -2.258 -3.147 -4.299 1.00 91.06 101 GLU A C 1
ATOM 809 O O . GLU A 1 101 ? -1.076 -2.929 -4.552 1.00 91.06 101 GLU A O 1
ATOM 814 N N . ILE A 1 102 ? -2.709 -3.216 -3.042 1.00 92.25 102 ILE A N 1
ATOM 815 C CA . ILE A 1 102 ? -1.811 -3.123 -1.880 1.00 92.25 102 ILE A CA 1
ATOM 816 C C . ILE A 1 102 ? -0.758 -4.233 -1.954 1.00 92.25 102 ILE A C 1
ATOM 818 O O . ILE A 1 102 ? 0.436 -3.945 -1.865 1.00 92.25 102 ILE A O 1
ATOM 822 N N . GLY A 1 103 ? -1.173 -5.479 -2.197 1.00 89.25 103 GLY A N 1
ATOM 823 C CA . GLY A 1 103 ? -0.245 -6.599 -2.357 1.00 89.25 103 GLY A CA 1
ATOM 824 C C . GLY A 1 103 ? 0.606 -6.493 -3.627 1.00 89.25 103 GLY A C 1
ATOM 825 O O . GLY A 1 103 ? 1.828 -6.648 -3.572 1.00 89.25 103 GLY A O 1
ATOM 826 N N . LEU A 1 104 ? -0.015 -6.147 -4.761 1.00 88.88 104 LEU A N 1
ATOM 827 C CA . LEU A 1 104 ? 0.689 -6.008 -6.041 1.00 88.88 104 LEU A CA 1
ATOM 828 C C . LEU A 1 104 ? 1.719 -4.870 -6.041 1.00 88.88 104 LEU A C 1
ATOM 830 O O . LEU A 1 104 ? 2.735 -4.988 -6.717 1.00 88.88 104 LEU A O 1
ATOM 834 N N . SER A 1 105 ? 1.514 -3.801 -5.264 1.00 91.75 105 SER A N 1
ATOM 835 C CA . SER A 1 105 ? 2.451 -2.668 -5.195 1.00 91.75 105 SER A CA 1
ATOM 836 C C . SER A 1 105 ? 3.846 -3.094 -4.741 1.00 91.75 105 SER A C 1
ATOM 838 O O . SER A 1 105 ? 4.850 -2.628 -5.279 1.00 91.75 105 SER A O 1
ATOM 840 N N . ARG A 1 106 ? 3.915 -4.051 -3.808 1.00 89.44 106 ARG A N 1
ATOM 841 C CA . ARG A 1 106 ? 5.179 -4.615 -3.342 1.00 89.44 106 ARG A CA 1
ATOM 842 C C . ARG A 1 106 ? 5.847 -5.423 -4.446 1.00 89.44 106 ARG A C 1
ATOM 844 O O . ARG A 1 106 ? 7.040 -5.243 -4.668 1.00 89.44 106 ARG A O 1
ATOM 851 N N . ILE A 1 107 ? 5.096 -6.270 -5.151 1.00 88.25 107 ILE A N 1
ATOM 852 C CA . ILE A 1 107 ? 5.614 -7.047 -6.289 1.00 88.25 107 ILE A CA 1
ATOM 853 C C . ILE A 1 107 ? 6.149 -6.100 -7.364 1.00 88.25 107 ILE A C 1
ATOM 855 O O . ILE A 1 107 ? 7.282 -6.262 -7.806 1.00 88.25 107 ILE A O 1
ATOM 859 N N . LEU A 1 108 ? 5.375 -5.072 -7.720 1.00 91.00 108 LEU A N 1
ATOM 860 C CA . LEU A 1 108 ? 5.771 -4.067 -8.699 1.00 91.00 108 LEU A CA 1
ATOM 861 C C . LEU A 1 108 ? 7.090 -3.400 -8.315 1.00 91.00 108 LEU A C 1
ATOM 863 O O . LEU A 1 108 ? 7.983 -3.318 -9.146 1.00 91.00 108 LEU A O 1
ATOM 867 N N . TYR A 1 109 ? 7.240 -3.009 -7.049 1.00 91.94 109 TYR A N 1
ATOM 868 C CA . TYR A 1 109 ? 8.469 -2.396 -6.549 1.00 91.94 109 TYR A CA 1
ATOM 869 C C . TYR A 1 109 ? 9.697 -3.312 -6.654 1.00 91.94 109 TYR A C 1
ATOM 871 O O . TYR A 1 109 ? 10.795 -2.835 -6.917 1.00 91.94 109 TYR A O 1
ATOM 879 N N . HIS A 1 110 ? 9.525 -4.630 -6.501 1.00 89.38 110 HIS A N 1
ATOM 880 C CA . HIS A 1 110 ? 10.618 -5.592 -6.701 1.00 89.38 110 HIS A CA 1
ATOM 881 C C . HIS A 1 110 ? 10.914 -5.839 -8.190 1.00 89.38 110 HIS A C 1
ATOM 883 O O . HIS A 1 110 ? 12.040 -6.187 -8.543 1.00 89.38 110 HIS A O 1
ATOM 889 N N . LEU A 1 111 ? 9.910 -5.700 -9.063 1.00 88.19 111 LEU A N 1
ATOM 890 C CA . LEU A 1 111 ? 10.072 -5.854 -10.510 1.00 88.19 111 LEU A CA 1
ATOM 891 C C . LEU A 1 111 ? 10.737 -4.632 -11.146 1.00 88.19 111 LEU A C 1
ATOM 893 O O . LEU A 1 111 ? 11.619 -4.801 -11.986 1.00 88.19 111 LEU A O 1
ATOM 897 N N . ASP A 1 112 ? 10.309 -3.435 -10.753 1.00 90.69 112 ASP A N 1
ATOM 898 C CA . ASP A 1 112 ? 10.868 -2.160 -11.181 1.00 90.69 112 ASP A CA 1
ATOM 899 C C . ASP A 1 112 ? 10.602 -1.078 -10.121 1.00 90.69 112 ASP A C 1
ATOM 901 O O . ASP A 1 112 ? 9.466 -0.648 -9.934 1.00 90.69 112 ASP A O 1
ATOM 905 N N . ALA A 1 113 ? 11.664 -0.621 -9.453 1.00 91.44 113 ALA A N 1
ATOM 906 C CA . ALA A 1 113 ? 11.621 0.441 -8.447 1.00 91.44 113 ALA A CA 1
ATOM 907 C C . ALA A 1 113 ? 11.737 1.865 -9.035 1.00 91.44 113 ALA A C 1
ATOM 909 O O . ALA A 1 113 ? 11.644 2.846 -8.295 1.00 91.44 113 ALA A O 1
ATOM 910 N N . SER A 1 114 ? 11.943 1.995 -10.350 1.00 92.56 114 SER A N 1
ATOM 911 C CA . SER A 1 114 ? 12.212 3.261 -11.048 1.00 92.56 114 SER A CA 1
ATOM 912 C C . SER A 1 114 ? 10.987 3.887 -11.726 1.00 92.56 114 SER A C 1
ATOM 914 O O . SER A 1 114 ? 11.106 4.918 -12.389 1.00 92.56 114 SER A O 1
ATOM 916 N N . ILE A 1 115 ? 9.795 3.305 -11.543 1.00 91.56 115 ILE A N 1
ATOM 917 C CA . ILE A 1 115 ? 8.554 3.810 -12.145 1.00 91.56 115 ILE A CA 1
ATOM 918 C C . ILE A 1 115 ? 8.234 5.215 -11.620 1.00 91.56 115 ILE A C 1
ATOM 920 O O . ILE A 1 115 ? 8.157 5.443 -10.409 1.00 91.56 115 ILE A O 1
ATOM 924 N N . SER A 1 116 ? 8.021 6.149 -12.548 1.00 90.12 116 SER A N 1
ATOM 925 C CA . SER A 1 116 ? 7.685 7.539 -12.245 1.00 90.12 116 SER A CA 1
ATOM 926 C C . SER A 1 116 ? 6.235 7.700 -11.782 1.00 90.12 116 SER A C 1
ATOM 928 O O . SER A 1 116 ? 5.346 6.946 -12.182 1.00 90.12 116 SER A O 1
ATOM 930 N N . ALA A 1 117 ? 5.979 8.745 -10.989 1.00 87.44 117 ALA A N 1
ATOM 931 C CA . ALA A 1 117 ? 4.635 9.105 -10.530 1.00 87.44 117 ALA A CA 1
ATOM 932 C C . ALA A 1 117 ? 3.639 9.286 -11.693 1.00 87.44 117 ALA A C 1
ATOM 934 O O . ALA A 1 117 ? 2.524 8.779 -11.628 1.00 87.44 117 ALA A O 1
ATOM 935 N N . GLU A 1 118 ? 4.073 9.923 -12.785 1.00 89.88 118 GLU A N 1
ATOM 936 C CA . GLU A 1 118 ? 3.260 10.192 -13.985 1.00 89.88 118 GLU A CA 1
ATOM 937 C C . GLU A 1 118 ? 2.722 8.915 -14.647 1.00 89.88 118 GLU A C 1
ATOM 939 O O . GLU A 1 118 ? 1.680 8.924 -15.302 1.00 89.88 118 GLU A O 1
ATOM 944 N N . THR A 1 119 ? 3.412 7.786 -14.467 1.00 90.50 119 THR A N 1
ATOM 945 C CA . THR A 1 119 ? 2.958 6.500 -15.008 1.00 90.50 119 THR A CA 1
ATOM 946 C C . THR A 1 119 ? 1.656 6.051 -14.330 1.00 90.50 119 THR A C 1
ATOM 948 O O . THR A 1 119 ? 0.759 5.521 -14.990 1.00 90.50 119 THR A O 1
ATOM 951 N N . PHE A 1 120 ? 1.502 6.331 -13.032 1.00 88.25 120 PHE A N 1
ATOM 952 C CA . PHE A 1 120 ? 0.324 5.958 -12.243 1.00 88.25 120 PHE A CA 1
ATOM 953 C C . PHE A 1 120 ? -0.919 6.821 -12.527 1.00 88.25 120 PHE A C 1
ATOM 955 O O . PHE A 1 120 ? -2.032 6.465 -12.118 1.00 88.25 120 PHE A O 1
ATOM 962 N N . ASP A 1 121 ? -0.758 7.925 -13.267 1.00 85.62 121 ASP A N 1
ATOM 963 C CA . ASP A 1 121 ? -1.884 8.715 -13.778 1.00 85.62 121 ASP A CA 1
ATOM 964 C C . ASP A 1 121 ? -2.610 7.982 -14.913 1.00 85.62 121 ASP A C 1
ATOM 966 O O . ASP A 1 121 ? -3.824 8.121 -15.075 1.00 85.62 121 ASP A O 1
ATOM 970 N N . ARG A 1 122 ? -1.872 7.181 -15.692 1.00 88.88 122 ARG A N 1
ATOM 971 C CA . ARG A 1 122 ? -2.381 6.490 -16.886 1.00 88.88 122 ARG A CA 1
ATOM 972 C C . ARG A 1 122 ? -2.649 5.014 -16.653 1.00 88.88 122 ARG A C 1
ATOM 974 O O . ARG A 1 122 ? -3.546 4.466 -17.283 1.00 88.88 122 ARG A O 1
ATOM 981 N N . GLN A 1 123 ? -1.867 4.385 -15.783 1.00 88.75 123 GLN A N 1
ATOM 982 C CA . GLN A 1 123 ? -1.909 2.948 -15.552 1.00 88.75 123 GLN A CA 1
ATOM 983 C C . GLN A 1 123 ? -2.087 2.639 -14.071 1.00 88.75 123 GLN A C 1
ATOM 985 O O . GLN A 1 123 ? -1.596 3.332 -13.182 1.00 88.75 123 GLN A O 1
ATOM 990 N N . THR A 1 124 ? -2.805 1.564 -13.806 1.00 89.94 124 THR A N 1
ATOM 991 C CA . THR A 1 124 ? -2.976 0.999 -12.474 1.00 89.94 124 THR A CA 1
ATOM 992 C C . THR A 1 124 ? -1.757 0.174 -12.066 1.00 89.94 124 THR A C 1
ATOM 994 O O . THR A 1 124 ? -0.987 -0.304 -12.903 1.00 89.94 124 THR A O 1
ATOM 997 N N . VAL A 1 125 ? -1.598 -0.058 -10.760 1.00 88.69 125 VAL A N 1
ATOM 998 C CA . VAL A 1 125 ? -0.554 -0.960 -10.241 1.00 88.69 125 VAL A CA 1
ATOM 999 C C . VAL A 1 125 ? -0.698 -2.352 -10.864 1.00 88.69 125 VAL A C 1
ATO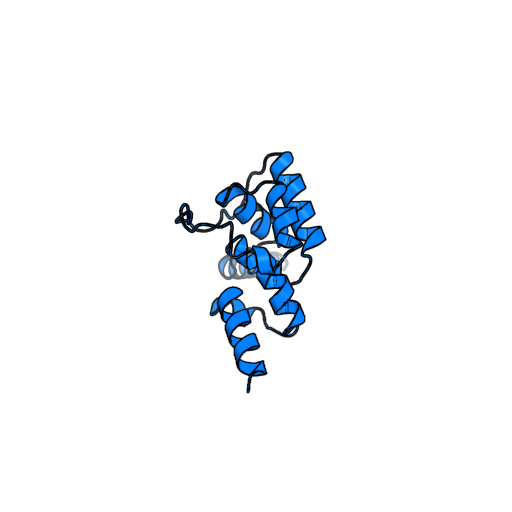M 1001 O O . VAL A 1 125 ? 0.298 -2.980 -11.215 1.00 88.69 125 VAL A O 1
ATOM 1004 N N . THR A 1 126 ? -1.938 -2.810 -11.048 1.00 88.50 126 THR A N 1
ATOM 1005 C CA . THR A 1 126 ? -2.238 -4.109 -11.659 1.00 88.50 126 THR A CA 1
ATOM 1006 C C . THR A 1 126 ? -1.717 -4.203 -13.095 1.00 88.50 126 THR A C 1
ATOM 1008 O O . THR A 1 126 ? -0.994 -5.143 -13.423 1.00 88.50 126 THR A O 1
ATOM 1011 N N . GLU A 1 127 ? -2.037 -3.221 -13.942 1.00 87.81 127 GLU A N 1
ATOM 1012 C CA . GLU A 1 127 ? -1.590 -3.184 -15.344 1.00 87.81 127 GLU A CA 1
ATOM 1013 C C . GLU A 1 127 ? -0.064 -3.139 -15.454 1.00 87.81 127 GLU A C 1
ATOM 1015 O O . GLU A 1 127 ? 0.520 -3.830 -16.290 1.00 87.81 127 GLU A O 1
ATOM 1020 N N . LEU A 1 128 ? 0.594 -2.375 -14.577 1.00 91.25 128 LEU A N 1
ATOM 1021 C CA . LEU A 1 128 ? 2.051 -2.275 -14.554 1.00 91.25 128 LEU A CA 1
ATOM 1022 C C . LEU A 1 128 ? 2.717 -3.596 -14.162 1.00 91.25 128 LEU A C 1
ATOM 1024 O O . LEU A 1 128 ? 3.702 -3.984 -14.789 1.00 91.25 128 LEU A O 1
ATOM 1028 N N . VAL A 1 129 ? 2.174 -4.324 -13.181 1.00 88.38 129 VAL A N 1
ATOM 1029 C CA . VAL A 1 129 ? 2.683 -5.660 -12.832 1.00 88.38 129 VAL A CA 1
ATOM 1030 C C . VAL A 1 129 ? 2.562 -6.611 -14.020 1.00 88.38 129 VAL A C 1
ATOM 1032 O O . VAL A 1 129 ? 3.538 -7.280 -14.355 1.00 88.38 129 VAL A O 1
ATOM 1035 N N . VAL A 1 130 ? 1.405 -6.644 -14.690 1.00 86.94 130 VAL A N 1
ATOM 1036 C CA . VAL A 1 130 ? 1.192 -7.501 -15.868 1.00 86.94 130 VAL A CA 1
ATOM 1037 C C . VAL A 1 130 ? 2.199 -7.169 -16.969 1.00 86.94 130 VAL A C 1
ATOM 1039 O O . VAL A 1 130 ? 2.873 -8.071 -17.462 1.00 86.94 130 VAL A O 1
ATOM 1042 N N . ALA A 1 131 ? 2.373 -5.887 -17.299 1.00 88.31 131 ALA A N 1
ATOM 1043 C CA . ALA A 1 131 ? 3.320 -5.457 -18.325 1.00 88.31 131 ALA A CA 1
ATOM 1044 C C . ALA A 1 131 ? 4.764 -5.898 -18.015 1.00 88.31 131 ALA A C 1
ATOM 1046 O O . ALA A 1 131 ? 5.466 -6.390 -18.898 1.00 88.31 131 ALA A O 1
ATOM 1047 N N . ARG A 1 132 ? 5.206 -5.780 -16.755 1.00 88.88 132 ARG A N 1
ATOM 1048 C CA . ARG A 1 132 ? 6.571 -6.160 -16.345 1.00 88.88 132 ARG A CA 1
ATOM 1049 C C . ARG A 1 132 ? 6.796 -7.662 -16.266 1.00 88.88 132 ARG A C 1
ATOM 1051 O O . ARG A 1 132 ? 7.905 -8.115 -16.535 1.00 88.88 132 ARG A O 1
ATOM 1058 N N . LEU A 1 133 ? 5.769 -8.432 -15.918 1.00 84.25 133 LEU A N 1
ATOM 1059 C CA . LEU A 1 133 ? 5.849 -9.890 -15.948 1.00 84.25 133 LEU A CA 1
ATOM 1060 C C . LEU A 1 133 ? 5.887 -10.425 -17.383 1.00 84.25 133 LEU A C 1
ATOM 1062 O O . LEU A 1 133 ? 6.623 -11.375 -17.640 1.00 84.25 133 LEU A O 1
ATOM 1066 N N . SER A 1 134 ? 5.147 -9.812 -18.312 1.00 82.31 134 SER A N 1
ATOM 1067 C CA . SER A 1 134 ? 5.188 -10.179 -19.732 1.00 82.31 134 SER A CA 1
ATOM 1068 C C . SER A 1 134 ? 6.545 -9.865 -20.365 1.00 82.31 134 SER A C 1
ATOM 1070 O O . SER A 1 134 ? 7.124 -10.737 -20.998 1.00 82.31 134 SER A O 1
ATOM 1072 N N . ALA A 1 135 ? 7.114 -8.685 -20.095 1.00 82.94 135 ALA A N 1
ATOM 1073 C CA . ALA A 1 135 ? 8.414 -8.269 -20.636 1.00 82.94 135 ALA A CA 1
ATOM 1074 C C . ALA A 1 135 ? 9.625 -9.076 -20.116 1.00 82.94 135 ALA A C 1
ATOM 1076 O O . ALA A 1 135 ? 10.725 -8.915 -20.624 1.00 82.94 135 ALA A O 1
ATOM 1077 N N . ARG A 1 136 ? 9.458 -9.910 -19.079 1.00 72.81 136 ARG A N 1
ATOM 1078 C CA . ARG A 1 136 ? 10.507 -10.819 -18.572 1.00 72.81 136 ARG A CA 1
ATOM 1079 C C . ARG A 1 136 ? 10.466 -12.217 -19.192 1.00 72.81 136 ARG A C 1
ATOM 1081 O O . ARG A 1 136 ? 11.351 -13.019 -18.908 1.00 72.81 136 ARG A O 1
ATOM 1088 N N . LYS A 1 137 ? 9.395 -12.546 -19.920 1.00 63.50 137 LYS A N 1
ATOM 1089 C CA . LYS A 1 137 ? 9.221 -13.849 -20.580 1.00 63.50 137 LYS A CA 1
ATOM 1090 C C . LYS A 1 137 ? 9.715 -13.848 -22.030 1.00 63.50 137 LYS A C 1
ATOM 1092 O O . LYS A 1 137 ? 9.750 -14.918 -22.631 1.00 63.50 137 LYS A O 1
ATOM 1097 N N . GLU A 1 138 ? 10.061 -12.675 -22.550 1.00 50.62 138 GLU A N 1
ATOM 1098 C CA . GLU A 1 138 ? 10.738 -12.451 -23.833 1.00 50.62 138 GLU A CA 1
ATOM 1099 C C . GLU A 1 138 ? 12.250 -12.335 -23.610 1.00 50.62 138 GLU A C 1
ATOM 1101 O O . GLU A 1 138 ? 13.000 -12.866 -24.458 1.00 50.62 138 GLU A O 1
#